Protein AF-A0A5T6BA06-F1 (afdb_monomer_lite)

Secondary structure (DSSP, 8-state):
--------SS-EEEEEE---HHHHHHHHHHHHHHT-EEEEEETTS------TTEEEEEETTS--HHHHHHHHHHHHT--SS-EEEEESPPP-

Foldseek 3Di:
DDPPPPPLPFEEEEEEEADDPVSVVVQVVCCVVVVHHYDYDYLPDDDDDDGANYEYEYEQVRDDPVSVVVCCVVVVVPPGPYHYDYDNDDDD
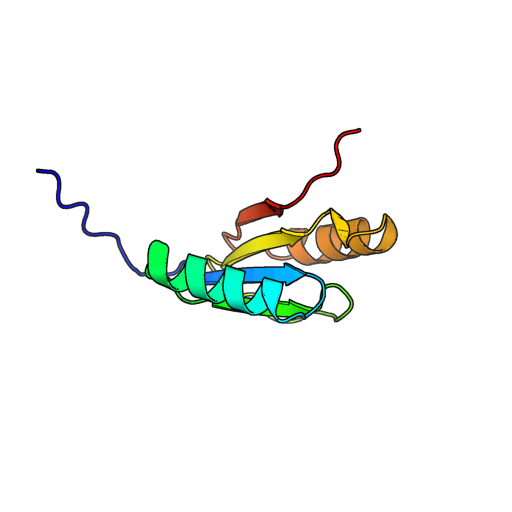
Sequence (92 aa):
MFNEVHSSHGHTLLLITKPSLQATALLQHLKQSLAITGKLHNIQRSLEDISAGCIVLMDMMEADKKLIHYWQDNLSRKNNNIKTLLLNTPDD

Organism: Salmonella enterica (NCBI:txid28901)

Radius of gyration: 14.06 Å; chains: 1; bounding box: 40×30×35 Å

pLDDT: mean 87.02, std 15.45, range [38.75, 98.19]

Structure (mmCIF, N/CA/C/O backbone):
data_AF-A0A5T6BA06-F1
#
_entry.id   AF-A0A5T6BA06-F1
#
loop_
_atom_site.group_PDB
_atom_site.id
_atom_site.type_symbol
_atom_site.label_atom_id
_atom_site.label_alt_id
_atom_site.label_comp_id
_atom_site.label_asym_id
_atom_site.label_entity_id
_atom_site.label_seq_id
_atom_site.pdbx_PDB_ins_code
_atom_site.Cartn_x
_atom_site.Cartn_y
_atom_site.Cartn_z
_atom_site.occupancy
_atom_site.B_iso_or_equiv
_atom_site.auth_seq_id
_atom_site.auth_comp_id
_atom_site.auth_asym_id
_atom_site.auth_atom_id
_atom_site.pdbx_PDB_model_num
ATOM 1 N N . MET A 1 1 ? -29.780 16.580 8.147 1.00 38.75 1 MET A N 1
ATOM 2 C CA . MET A 1 1 ? -28.433 16.436 7.556 1.00 38.75 1 MET A CA 1
ATOM 3 C C . MET A 1 1 ? -27.767 15.317 8.335 1.00 38.75 1 MET A C 1
ATOM 5 O O . MET A 1 1 ? -27.702 15.431 9.552 1.00 38.75 1 MET A O 1
ATOM 9 N N . PHE A 1 2 ? -27.490 14.180 7.697 1.00 40.31 2 PHE A N 1
ATOM 10 C CA . PHE A 1 2 ? -27.048 12.965 8.386 1.00 40.31 2 PHE A CA 1
ATOM 11 C C . PHE A 1 2 ? -25.688 13.208 9.051 1.00 40.31 2 PHE A C 1
ATOM 13 O O . PHE A 1 2 ? -24.669 13.278 8.377 1.00 40.31 2 PHE A O 1
ATOM 20 N N . ASN A 1 3 ? -25.696 13.370 10.376 1.00 46.69 3 ASN A N 1
ATOM 21 C CA . ASN A 1 3 ? -24.504 13.236 11.200 1.00 46.69 3 ASN A CA 1
ATOM 22 C C . ASN A 1 3 ? -24.207 11.742 11.302 1.00 46.69 3 ASN A C 1
ATOM 24 O O . ASN A 1 3 ? -24.667 11.068 12.226 1.00 46.69 3 ASN A O 1
ATOM 28 N N . GLU A 1 4 ? -23.467 11.215 10.333 1.00 48.22 4 GLU A N 1
ATOM 29 C CA . GLU A 1 4 ? -22.754 9.967 10.548 1.00 48.22 4 GLU A CA 1
ATOM 30 C C . GLU A 1 4 ? -21.681 10.265 11.595 1.00 48.22 4 GLU A C 1
ATOM 32 O O . GLU A 1 4 ? -20.664 10.905 11.331 1.00 48.22 4 GLU A O 1
ATOM 37 N N . VAL A 1 5 ? -21.955 9.865 12.836 1.00 45.38 5 VAL A N 1
ATOM 38 C CA . VAL A 1 5 ? -20.946 9.765 13.887 1.00 45.38 5 VAL A CA 1
ATOM 39 C C . VAL A 1 5 ? -19.958 8.714 13.395 1.00 45.38 5 VAL A C 1
ATOM 41 O O . VAL A 1 5 ? -20.144 7.519 13.623 1.00 45.38 5 VAL A O 1
ATOM 44 N N . HIS A 1 6 ? -18.956 9.145 12.627 1.00 50.25 6 HIS A N 1
ATOM 45 C CA . HIS A 1 6 ? -17.870 8.286 12.194 1.00 50.25 6 HIS A CA 1
ATOM 46 C C . HIS A 1 6 ? -17.224 7.734 13.457 1.00 50.25 6 HIS A C 1
ATOM 48 O O . HIS A 1 6 ? -16.543 8.446 14.193 1.00 50.25 6 HIS A O 1
ATOM 54 N N . SER A 1 7 ? -17.486 6.458 13.720 1.00 46.38 7 SER A N 1
ATOM 55 C CA . SER A 1 7 ? -16.732 5.666 14.673 1.00 46.38 7 SER A CA 1
ATOM 56 C C . SER A 1 7 ? -15.258 5.771 14.281 1.00 46.38 7 SER A C 1
ATOM 58 O O . SER A 1 7 ? -14.780 5.089 13.375 1.00 46.38 7 SER A O 1
ATOM 60 N N . SER A 1 8 ? -14.528 6.656 14.954 1.00 49.00 8 SER A N 1
ATOM 61 C CA . SER A 1 8 ? -13.079 6.840 14.852 1.00 49.00 8 SER A CA 1
ATOM 62 C C . SER A 1 8 ? -12.315 5.692 15.526 1.00 49.00 8 SER A C 1
ATOM 64 O O . SER A 1 8 ? -11.144 5.816 15.884 1.00 49.00 8 SER A O 1
ATOM 66 N N . HIS A 1 9 ? -12.966 4.543 15.705 1.00 54.16 9 HIS A N 1
ATOM 67 C CA . HIS A 1 9 ? -12.402 3.366 16.332 1.00 54.16 9 HIS A CA 1
ATOM 68 C C . HIS A 1 9 ? -11.879 2.407 15.258 1.00 54.16 9 HIS A C 1
ATOM 70 O O . HIS A 1 9 ? -12.594 1.541 14.761 1.00 54.16 9 HIS A O 1
ATOM 76 N N . GLY A 1 10 ? -10.596 2.563 14.918 1.00 64.38 10 GLY A N 1
ATOM 77 C CA . GLY A 1 10 ? -9.764 1.432 14.491 1.00 64.38 10 GLY A CA 1
ATOM 78 C C . GLY A 1 10 ? -9.069 1.534 13.135 1.00 64.38 10 GLY A C 1
ATOM 79 O O . GLY A 1 10 ? -8.196 0.716 12.872 1.00 64.38 10 GLY A O 1
ATOM 80 N N . HIS A 1 11 ? -9.391 2.513 12.286 1.00 80.69 11 HIS A N 1
ATOM 81 C CA . HIS A 1 11 ? -8.763 2.599 10.964 1.00 80.69 11 HIS A CA 1
ATOM 82 C C . HIS A 1 11 ? -7.518 3.493 10.982 1.00 80.69 11 HIS A C 1
ATOM 84 O O . HIS A 1 11 ? -7.567 4.656 11.384 1.00 80.69 11 HIS A O 1
ATOM 90 N N . THR A 1 12 ? -6.387 2.941 10.542 1.00 91.56 12 THR A N 1
ATOM 91 C CA . THR A 1 12 ? -5.110 3.656 10.403 1.00 91.56 12 THR A CA 1
ATOM 92 C C . THR A 1 12 ? -4.530 3.414 9.018 1.00 91.56 12 THR A C 1
ATOM 94 O O . THR A 1 12 ? -4.591 2.294 8.509 1.00 91.56 12 THR A O 1
ATOM 97 N N . LEU A 1 13 ? -3.983 4.454 8.393 1.00 95.12 13 LEU A N 1
ATOM 98 C CA . LEU A 1 13 ? -3.338 4.344 7.088 1.00 95.12 13 LEU A CA 1
ATOM 99 C C . LEU A 1 13 ? -1.903 3.843 7.220 1.00 95.12 13 LEU A C 1
ATOM 101 O O . LEU A 1 13 ? -1.114 4.364 8.008 1.00 95.12 13 LEU A O 1
ATOM 105 N N . LEU A 1 14 ? -1.531 2.897 6.372 1.00 95.69 14 LEU A N 1
ATOM 106 C CA . LEU A 1 14 ? -0.148 2.503 6.161 1.00 95.69 14 LEU A CA 1
ATOM 107 C C . LEU A 1 14 ? 0.200 2.710 4.693 1.00 95.69 14 LEU A C 1
ATOM 109 O O . LEU A 1 14 ? -0.240 1.950 3.836 1.00 95.69 14 LEU A O 1
ATOM 113 N N . LEU A 1 15 ? 0.990 3.742 4.409 1.00 97.31 15 LEU A N 1
ATOM 114 C CA . LEU A 1 15 ? 1.506 3.995 3.069 1.00 97.31 15 LEU A CA 1
ATOM 115 C C . LEU A 1 15 ? 2.818 3.231 2.884 1.00 97.31 15 LEU A C 1
ATOM 117 O O . LEU A 1 15 ? 3.821 3.583 3.509 1.00 97.31 15 LEU A O 1
ATOM 121 N N . ILE A 1 16 ? 2.805 2.204 2.037 1.00 97.06 16 ILE A N 1
ATOM 122 C CA . ILE A 1 16 ? 3.978 1.407 1.676 1.00 97.06 16 ILE A CA 1
ATOM 123 C C . ILE A 1 16 ? 4.482 1.888 0.317 1.00 97.06 16 ILE A C 1
ATOM 125 O O . ILE A 1 16 ? 3.859 1.650 -0.713 1.00 97.06 16 ILE A O 1
ATOM 129 N N . THR A 1 17 ? 5.609 2.593 0.333 1.00 97.62 17 THR A N 1
ATOM 1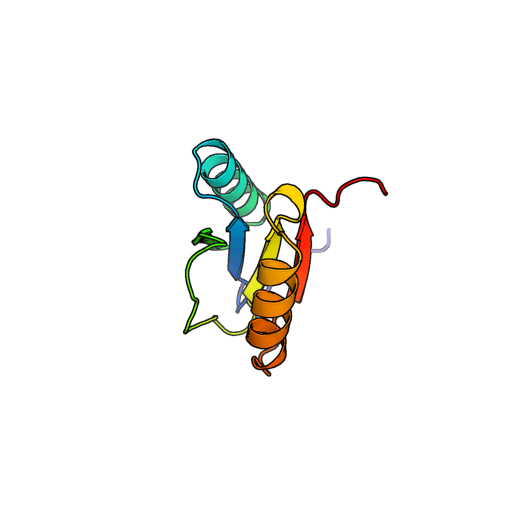30 C CA . THR A 1 17 ? 6.243 3.179 -0.859 1.00 97.62 17 THR A CA 1
ATOM 131 C C . THR A 1 17 ? 7.731 3.414 -0.585 1.00 97.62 17 THR A C 1
ATOM 133 O O . THR A 1 17 ? 8.239 3.133 0.508 1.00 97.62 17 THR A O 1
ATOM 136 N N . LYS A 1 18 ? 8.463 3.944 -1.561 1.00 97.19 18 LYS A N 1
ATOM 137 C CA . LYS A 1 18 ? 9.807 4.477 -1.359 1.00 97.19 18 LYS A CA 1
ATOM 138 C C . LYS A 1 18 ? 9.740 5.774 -0.530 1.00 97.19 18 LYS A C 1
ATOM 140 O O . LYS A 1 18 ? 9.094 6.739 -0.949 1.00 97.19 18 LYS A O 1
ATOM 145 N N . PRO A 1 19 ? 10.418 5.854 0.635 1.00 97.25 19 PRO A N 1
ATOM 146 C CA . PRO A 1 19 ? 10.384 7.048 1.472 1.00 97.25 19 PRO A CA 1
ATOM 147 C C . PRO A 1 19 ? 10.871 8.282 0.721 1.00 97.25 19 PRO A C 1
ATOM 149 O O . PRO A 1 19 ? 11.960 8.296 0.148 1.00 97.25 19 PRO A O 1
ATOM 152 N N . SER A 1 20 ? 10.047 9.322 0.732 1.00 97.69 20 SER A N 1
ATOM 153 C CA . SER A 1 20 ? 10.300 10.553 -0.001 1.00 97.69 20 SER A CA 1
ATOM 154 C C . SER A 1 20 ? 9.485 11.712 0.573 1.00 97.69 20 SER A C 1
ATOM 156 O O . SER A 1 20 ? 8.552 11.515 1.366 1.00 97.69 20 SER A O 1
ATOM 158 N N . LEU A 1 21 ? 9.837 12.938 0.179 1.00 98.06 21 LEU A N 1
ATOM 159 C CA . LEU A 1 21 ? 9.106 14.130 0.602 1.00 98.06 21 LEU A CA 1
ATOM 160 C C . LEU A 1 21 ? 7.670 14.109 0.065 1.00 98.06 21 LEU A C 1
ATOM 162 O O . LEU A 1 21 ? 6.734 14.345 0.825 1.00 98.06 21 LEU A O 1
ATOM 166 N N . GLN A 1 22 ? 7.491 13.744 -1.206 1.00 96.62 22 GLN A N 1
ATOM 167 C CA . GLN A 1 22 ? 6.178 13.631 -1.837 1.00 96.62 22 GLN A CA 1
ATOM 168 C C . GLN A 1 22 ? 5.296 12.573 -1.166 1.00 96.62 22 GLN A C 1
ATOM 170 O O . GLN A 1 22 ? 4.125 12.839 -0.911 1.00 96.62 22 GLN A O 1
ATOM 175 N N . ALA A 1 23 ? 5.855 11.420 -0.781 1.00 97.56 23 ALA A N 1
ATOM 176 C CA . ALA A 1 23 ? 5.104 10.396 -0.056 1.00 97.56 23 ALA A CA 1
ATOM 177 C C . ALA A 1 23 ? 4.682 10.879 1.342 1.00 97.56 23 ALA A C 1
ATOM 179 O O . ALA A 1 23 ? 3.569 10.609 1.794 1.00 97.56 23 ALA A O 1
ATOM 180 N N . THR A 1 24 ? 5.545 11.643 2.018 1.00 97.94 24 THR A N 1
ATOM 181 C CA . THR A 1 24 ? 5.226 12.237 3.325 1.00 97.94 24 THR A CA 1
ATOM 182 C C . THR A 1 24 ? 4.127 13.292 3.200 1.00 97.94 24 THR A C 1
ATOM 184 O O . THR A 1 24 ? 3.191 13.290 3.999 1.00 97.94 24 THR A O 1
ATOM 187 N N . ALA A 1 25 ? 4.206 14.157 2.186 1.00 98.19 25 ALA A N 1
ATOM 188 C CA . ALA A 1 25 ? 3.192 15.168 1.902 1.00 98.19 25 ALA A CA 1
ATOM 189 C C . ALA A 1 25 ? 1.839 14.531 1.551 1.00 98.19 25 ALA A C 1
ATOM 191 O O . ALA A 1 25 ? 0.816 14.929 2.107 1.00 98.19 25 ALA A O 1
ATOM 192 N N . LEU A 1 26 ? 1.835 13.487 0.712 1.00 97.81 26 LEU A N 1
ATOM 193 C CA . LEU A 1 26 ? 0.635 12.711 0.393 1.00 97.81 26 LEU A CA 1
ATOM 194 C C . LEU A 1 26 ? 0.022 12.099 1.658 1.00 97.81 26 LEU A C 1
ATOM 196 O O . LEU A 1 26 ? -1.170 12.266 1.906 1.00 97.81 26 LEU A O 1
ATOM 200 N N . LEU A 1 27 ? 0.829 11.440 2.496 1.00 97.62 27 LEU A N 1
ATOM 201 C CA . LEU A 1 27 ? 0.343 10.857 3.746 1.00 97.62 27 LEU A CA 1
ATOM 202 C C . LEU A 1 27 ? -0.229 11.925 4.690 1.00 97.62 27 LEU A C 1
ATOM 204 O O . LEU A 1 27 ? -1.264 11.696 5.312 1.00 97.62 27 LEU A O 1
ATOM 208 N N . GLN A 1 28 ? 0.421 13.085 4.813 1.00 97.69 28 GLN A N 1
ATOM 209 C CA . GLN A 1 28 ? -0.089 14.192 5.627 1.00 97.69 28 GLN A CA 1
ATOM 210 C C . GLN A 1 28 ? -1.424 14.717 5.099 1.00 97.69 28 GLN A C 1
ATOM 212 O O . GLN A 1 28 ? -2.353 14.885 5.890 1.00 97.69 28 GLN A O 1
ATOM 217 N N . HIS A 1 29 ? -1.537 14.906 3.785 1.00 97.81 29 HIS A N 1
ATOM 218 C CA . HIS A 1 29 ? -2.778 15.324 3.145 1.00 97.81 29 HIS A CA 1
ATOM 219 C C . HIS A 1 29 ? -3.908 14.317 3.399 1.00 97.81 29 HIS A C 1
ATOM 221 O O . HIS A 1 29 ? -4.980 14.702 3.853 1.00 97.81 29 HIS A O 1
ATOM 227 N N . LEU A 1 30 ? -3.654 13.017 3.210 1.00 96.31 30 LEU A N 1
ATOM 228 C CA . LEU A 1 30 ? -4.642 11.964 3.469 1.00 96.31 30 LEU A CA 1
ATOM 229 C C . LEU A 1 30 ? -5.073 11.922 4.941 1.00 96.31 30 LEU A C 1
ATOM 231 O O . LEU A 1 30 ? -6.263 11.820 5.227 1.00 96.31 30 LEU A O 1
ATOM 235 N N . LYS A 1 31 ? -4.128 12.050 5.881 1.00 95.38 31 LYS A N 1
ATOM 236 C CA . LYS A 1 31 ? -4.434 12.109 7.320 1.00 95.38 31 LYS A CA 1
ATOM 237 C C . LYS A 1 31 ? -5.347 13.286 7.666 1.00 95.38 31 LYS A C 1
ATOM 239 O O . LYS A 1 31 ? -6.259 13.120 8.470 1.00 95.38 31 LYS A O 1
ATOM 244 N N . GLN A 1 32 ? -5.102 14.456 7.074 1.00 95.62 32 GLN A N 1
ATOM 245 C CA . GLN A 1 32 ? -5.906 15.660 7.297 1.00 95.62 32 GLN A CA 1
ATOM 246 C C . GLN A 1 32 ? -7.296 15.542 6.663 1.00 95.62 32 GLN A C 1
ATOM 248 O O . GLN A 1 32 ? -8.287 15.763 7.352 1.00 95.62 32 GLN A O 1
ATOM 253 N N . SER A 1 33 ? -7.375 15.142 5.392 1.00 96.00 33 SER A N 1
ATOM 254 C CA . SER A 1 33 ? -8.638 15.040 4.650 1.00 96.00 33 SER A CA 1
ATOM 255 C C . SER A 1 33 ? -9.569 13.956 5.197 1.00 96.00 33 SER A C 1
ATOM 257 O O . SER A 1 33 ? -10.784 14.116 5.155 1.00 96.00 33 SER A O 1
ATOM 259 N N . LEU A 1 34 ? -9.012 12.858 5.717 1.00 92.81 34 LEU A N 1
ATOM 260 C CA . LEU A 1 34 ? -9.785 11.723 6.233 1.00 92.81 34 LEU A CA 1
ATOM 261 C C . LEU A 1 34 ? -9.917 11.719 7.764 1.00 92.81 34 LEU A C 1
ATOM 263 O O . LEU A 1 34 ? -10.594 10.850 8.303 1.00 92.81 34 LEU A O 1
ATOM 267 N N . ALA A 1 35 ? -9.262 12.649 8.469 1.00 93.00 35 ALA A N 1
ATOM 268 C CA . ALA A 1 35 ? -9.209 12.711 9.933 1.00 93.00 35 ALA A CA 1
ATOM 269 C C . ALA A 1 35 ? -8.767 11.390 10.611 1.00 93.00 35 ALA A C 1
ATOM 271 O O . ALA A 1 35 ? -9.257 11.030 11.683 1.00 93.00 35 ALA A O 1
ATOM 272 N N . ILE A 1 36 ? -7.814 10.670 10.004 1.00 91.75 36 ILE A N 1
ATOM 273 C CA . ILE A 1 36 ? -7.267 9.403 10.522 1.00 91.75 36 ILE A CA 1
ATOM 274 C C . ILE A 1 36 ? -5.761 9.472 10.771 1.00 91.75 36 ILE A C 1
ATOM 276 O O . ILE A 1 36 ? -5.036 10.320 10.249 1.00 91.75 36 ILE A O 1
ATOM 280 N N . THR A 1 37 ? -5.266 8.544 11.589 1.00 93.19 37 THR A N 1
ATOM 281 C CA . THR A 1 37 ? -3.824 8.368 11.790 1.00 93.19 37 THR A CA 1
ATOM 282 C C . THR A 1 37 ? -3.203 7.630 10.610 1.00 93.19 37 THR A C 1
ATOM 284 O O . THR A 1 37 ? -3.885 6.924 9.868 1.00 93.19 37 THR A O 1
ATOM 287 N N . GLY A 1 38 ? -1.888 7.757 10.449 1.00 93.44 38 GLY A N 1
ATOM 288 C CA . GLY A 1 38 ? -1.180 6.937 9.483 1.00 93.44 38 GLY A CA 1
ATOM 289 C C . GLY A 1 38 ? 0.331 7.006 9.601 1.00 93.44 38 GLY A C 1
ATOM 290 O O . GLY A 1 38 ? 0.877 7.935 10.214 1.00 93.44 38 GLY A O 1
ATOM 291 N N . LYS A 1 39 ? 0.986 6.004 9.018 1.00 95.75 39 LYS A N 1
ATOM 292 C CA . LYS A 1 39 ? 2.437 5.811 9.004 1.00 95.75 39 LYS A CA 1
ATOM 293 C C . LYS A 1 39 ? 2.926 5.564 7.579 1.00 95.75 39 LYS A C 1
ATOM 295 O O . LYS A 1 39 ? 2.220 4.978 6.764 1.00 95.75 39 LYS A O 1
ATOM 300 N N . LEU A 1 40 ? 4.146 6.013 7.309 1.00 97.06 40 LEU A N 1
ATOM 301 C CA . LEU A 1 40 ? 4.873 5.706 6.083 1.00 97.06 40 LEU A CA 1
ATOM 302 C C . LEU A 1 40 ? 5.815 4.540 6.371 1.00 97.06 40 LEU A C 1
ATOM 304 O O . LEU A 1 40 ? 6.539 4.570 7.369 1.00 97.06 40 LEU A O 1
ATOM 308 N N . HIS A 1 41 ? 5.817 3.539 5.499 1.00 97.00 41 HIS A N 1
ATOM 309 C CA . HIS A 1 41 ? 6.718 2.398 5.573 1.00 97.00 41 HIS A CA 1
ATOM 310 C C . HIS A 1 41 ? 7.495 2.244 4.272 1.00 97.00 41 HIS A C 1
ATOM 312 O O . HIS A 1 41 ? 6.952 2.418 3.183 1.00 97.00 41 HIS A O 1
ATOM 318 N N . ASN A 1 42 ? 8.781 1.924 4.398 1.00 96.88 42 ASN A N 1
ATOM 319 C CA . ASN A 1 42 ? 9.638 1.696 3.244 1.00 96.88 42 ASN A CA 1
ATOM 320 C C . ASN A 1 42 ? 9.306 0.337 2.618 1.00 96.88 42 ASN A C 1
ATOM 322 O O . ASN A 1 42 ? 9.493 -0.688 3.270 1.00 96.88 42 ASN A O 1
ATOM 326 N N . ILE A 1 43 ? 8.902 0.330 1.348 1.00 96.31 43 ILE A N 1
ATOM 327 C CA . ILE A 1 43 ? 8.551 -0.885 0.593 1.00 96.31 43 ILE A CA 1
ATOM 328 C C . ILE A 1 43 ? 9.655 -1.956 0.575 1.00 96.31 43 ILE A C 1
ATOM 330 O O . ILE A 1 43 ? 9.351 -3.142 0.477 1.00 96.31 43 ILE A O 1
ATOM 334 N N . GLN A 1 44 ? 10.923 -1.562 0.720 1.00 95.44 44 GLN A N 1
ATOM 335 C CA . GLN A 1 44 ? 12.073 -2.476 0.731 1.00 95.44 44 GLN A CA 1
ATOM 336 C C . GLN A 1 44 ? 12.398 -3.050 2.118 1.00 95.44 44 GLN A C 1
ATOM 338 O O . GLN A 1 44 ? 13.283 -3.898 2.237 1.00 95.44 44 GLN A O 1
ATOM 343 N N . ARG A 1 45 ? 11.752 -2.564 3.186 1.00 95.31 45 ARG A N 1
ATOM 344 C CA . ARG A 1 45 ? 11.991 -3.041 4.554 1.00 95.31 45 ARG A CA 1
ATOM 345 C C . ARG A 1 45 ? 10.903 -4.009 4.982 1.00 95.31 45 ARG A C 1
ATOM 347 O O . ARG A 1 45 ? 9.730 -3.813 4.667 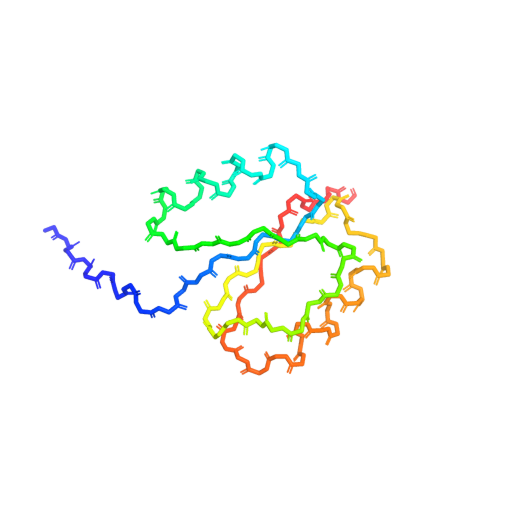1.00 95.31 45 ARG A O 1
ATOM 354 N N . SER A 1 46 ? 11.294 -5.008 5.765 1.00 91.69 46 SER A N 1
ATOM 355 C CA . SER A 1 46 ? 10.342 -5.915 6.389 1.00 91.69 46 SER A CA 1
ATOM 356 C C . SER A 1 46 ? 9.410 -5.182 7.347 1.00 91.69 46 SER A C 1
ATOM 358 O O . SER A 1 46 ? 9.751 -4.135 7.903 1.00 91.69 46 SER A O 1
ATOM 360 N N . LEU A 1 47 ? 8.218 -5.743 7.524 1.00 88.69 47 LEU A N 1
ATOM 361 C CA . LEU A 1 47 ? 7.219 -5.233 8.448 1.00 88.69 47 LEU A CA 1
ATOM 362 C C . LEU A 1 47 ? 6.686 -6.375 9.303 1.00 88.69 47 LEU A C 1
ATOM 364 O O . LEU A 1 47 ? 6.061 -7.306 8.800 1.00 88.69 47 LEU A O 1
ATOM 368 N N . GLU A 1 48 ? 6.953 -6.292 10.600 1.00 80.88 48 GLU A N 1
ATOM 369 C CA . GLU A 1 48 ? 6.609 -7.347 11.552 1.00 80.88 48 GLU A CA 1
ATOM 370 C C . GLU A 1 48 ? 5.194 -7.145 12.109 1.00 80.88 48 GLU A C 1
ATOM 372 O O . GLU A 1 48 ? 4.384 -8.077 12.086 1.00 80.88 48 GLU A O 1
ATOM 377 N N . ASP A 1 49 ? 4.843 -5.905 12.470 1.00 81.19 49 ASP A N 1
ATOM 378 C CA . ASP A 1 49 ? 3.569 -5.569 13.106 1.00 81.19 49 ASP A CA 1
ATOM 379 C C . ASP A 1 49 ? 2.700 -4.637 12.259 1.00 81.19 49 ASP A C 1
ATOM 381 O O . ASP A 1 49 ? 3.079 -3.517 11.913 1.00 81.19 49 ASP A O 1
ATOM 385 N N . ILE A 1 50 ? 1.478 -5.098 11.980 1.00 84.56 50 ILE A N 1
ATOM 386 C CA . ILE A 1 50 ? 0.419 -4.322 11.333 1.00 84.56 50 ILE A CA 1
ATOM 387 C C . ILE A 1 50 ? -0.757 -4.251 12.300 1.00 84.56 50 ILE A C 1
ATOM 389 O O . ILE A 1 50 ? -1.309 -5.278 12.703 1.00 84.56 50 ILE A O 1
ATOM 393 N N . SER A 1 51 ? -1.142 -3.030 12.670 1.00 83.12 51 SER A N 1
ATOM 394 C CA . SER A 1 51 ? -2.288 -2.783 13.543 1.00 83.12 51 SER A CA 1
ATOM 395 C C . SER A 1 51 ? -3.581 -3.339 12.933 1.00 83.12 51 SER A C 1
ATOM 397 O O . SER A 1 51 ? -3.782 -3.297 11.719 1.00 83.12 51 SER A O 1
ATOM 399 N N . ALA A 1 52 ? -4.481 -3.854 13.770 1.00 83.00 52 ALA A N 1
ATOM 400 C CA . ALA A 1 52 ? -5.810 -4.258 13.317 1.00 83.00 52 ALA A CA 1
ATOM 401 C C . ALA A 1 52 ? -6.569 -3.056 12.720 1.00 83.00 52 ALA A C 1
ATOM 403 O O . ALA A 1 52 ? -6.393 -1.932 13.182 1.00 83.00 52 ALA A O 1
ATOM 404 N N . GLY A 1 53 ? -7.382 -3.290 11.683 1.00 84.69 53 GLY A N 1
ATOM 405 C CA . GLY A 1 53 ? -8.113 -2.222 10.983 1.00 84.69 53 GLY A CA 1
ATOM 406 C C . GLY A 1 53 ? -7.247 -1.353 10.063 1.00 84.69 53 GLY A C 1
ATOM 407 O O . GLY A 1 53 ? -7.706 -0.323 9.570 1.00 84.69 53 GLY A O 1
ATOM 408 N N . CYS A 1 54 ? -5.989 -1.738 9.825 1.00 91.00 54 CYS A N 1
ATOM 409 C CA . CYS A 1 54 ? -5.092 -0.976 8.971 1.00 91.00 54 CYS A CA 1
ATOM 410 C C . CYS A 1 54 ? -5.524 -1.007 7.497 1.00 91.00 54 CYS A C 1
ATOM 412 O O . CYS A 1 54 ? -5.823 -2.059 6.927 1.00 91.00 54 CYS A O 1
ATOM 414 N N . ILE A 1 55 ? -5.526 0.171 6.880 1.00 93.94 55 ILE A N 1
ATOM 415 C CA . ILE A 1 55 ? -5.720 0.364 5.450 1.00 93.94 55 ILE A CA 1
ATOM 416 C C . ILE A 1 55 ? -4.334 0.546 4.831 1.00 93.94 55 ILE A C 1
ATOM 418 O O . ILE A 1 55 ? -3.676 1.564 5.049 1.00 93.94 55 ILE A O 1
ATOM 422 N N . VAL A 1 56 ? -3.887 -0.456 4.084 1.00 95.06 56 VAL A N 1
ATOM 423 C CA . VAL A 1 56 ? -2.593 -0.482 3.408 1.00 95.06 56 VAL A CA 1
ATOM 424 C C . VAL A 1 56 ? -2.746 0.129 2.020 1.00 95.06 56 VAL A C 1
ATOM 426 O O . VAL A 1 56 ? -3.520 -0.372 1.208 1.00 95.06 56 VAL A O 1
ATOM 429 N N . LEU A 1 57 ? -1.998 1.194 1.744 1.00 96.62 57 LEU A N 1
ATOM 430 C CA . LEU A 1 57 ? -1.830 1.757 0.406 1.00 96.62 57 LEU A CA 1
ATOM 431 C C . LEU A 1 57 ? -0.497 1.254 -0.152 1.00 96.62 57 LEU A C 1
ATOM 433 O O . LEU A 1 57 ? 0.558 1.648 0.349 1.00 96.62 57 LEU A O 1
ATOM 437 N N . MET A 1 58 ? -0.553 0.368 -1.145 1.00 96.62 58 MET A N 1
ATOM 438 C CA . MET A 1 58 ? 0.622 -0.228 -1.784 1.00 96.62 58 MET A CA 1
ATOM 439 C C . MET A 1 58 ? 0.939 0.496 -3.089 1.00 96.62 58 MET A C 1
ATOM 441 O O . MET A 1 58 ? 0.134 0.461 -4.018 1.00 96.62 58 MET A O 1
ATOM 445 N N . ASP A 1 59 ? 2.105 1.127 -3.161 1.00 96.06 59 ASP A N 1
ATOM 446 C CA . ASP A 1 59 ? 2.566 1.829 -4.358 1.00 96.06 59 ASP A CA 1
ATOM 447 C C . ASP A 1 59 ? 3.125 0.853 -5.402 1.00 96.06 59 ASP A C 1
ATOM 449 O O . ASP A 1 59 ? 4.214 0.296 -5.242 1.00 96.06 59 ASP A O 1
ATOM 453 N N . MET A 1 60 ? 2.364 0.637 -6.471 1.00 95.25 60 MET A N 1
ATOM 454 C CA . MET A 1 60 ? 2.682 -0.336 -7.512 1.00 95.25 60 MET A CA 1
ATOM 455 C C . MET A 1 60 ? 3.770 0.148 -8.474 1.00 95.25 60 MET A C 1
ATOM 457 O O . MET A 1 60 ? 4.441 -0.691 -9.068 1.00 95.25 60 MET A O 1
ATOM 461 N N . MET A 1 61 ? 4.020 1.460 -8.572 1.00 93.75 61 MET A N 1
ATOM 462 C CA . MET A 1 61 ? 5.150 1.993 -9.352 1.00 93.75 61 MET A CA 1
ATOM 463 C C . MET A 1 61 ? 6.509 1.596 -8.764 1.00 93.75 61 MET A C 1
ATOM 465 O O . MET A 1 61 ? 7.493 1.491 -9.492 1.00 93.75 61 MET A O 1
A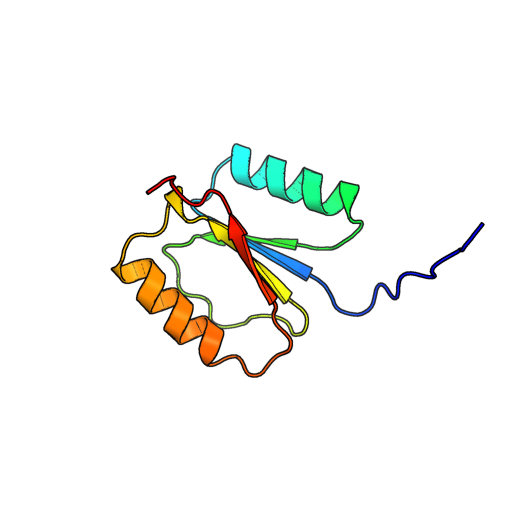TOM 469 N N . GLU A 1 62 ? 6.577 1.376 -7.450 1.00 92.94 62 GLU A N 1
ATOM 470 C CA . GLU A 1 62 ? 7.808 0.994 -6.743 1.00 92.94 62 GLU A CA 1
ATOM 471 C C . GLU A 1 62 ? 7.917 -0.530 -6.529 1.00 92.94 62 GLU A C 1
ATOM 473 O O . GLU A 1 62 ? 8.942 -1.023 -6.050 1.00 92.94 62 GLU A O 1
ATOM 478 N N . ALA A 1 63 ? 6.865 -1.289 -6.852 1.00 93.19 63 ALA A N 1
ATOM 479 C CA . ALA A 1 63 ? 6.774 -2.715 -6.572 1.00 93.19 63 ALA A CA 1
ATOM 480 C C . ALA A 1 63 ? 7.204 -3.555 -7.785 1.00 93.19 63 ALA A C 1
ATOM 482 O O . ALA A 1 63 ? 6.476 -3.694 -8.764 1.00 93.19 63 ALA A O 1
ATOM 483 N N . ASP A 1 64 ? 8.377 -4.185 -7.698 1.00 93.44 64 ASP A N 1
ATOM 484 C CA . ASP A 1 64 ? 8.766 -5.224 -8.651 1.00 93.44 64 ASP A CA 1
ATOM 485 C C . ASP A 1 64 ? 8.076 -6.569 -8.341 1.00 93.44 64 ASP A C 1
ATOM 487 O O . ASP A 1 64 ? 7.460 -6.765 -7.290 1.00 93.44 64 ASP A O 1
ATOM 491 N N . LYS A 1 65 ? 8.216 -7.552 -9.238 1.00 93.38 65 LYS A N 1
ATOM 492 C CA . LYS A 1 65 ? 7.610 -8.884 -9.059 1.00 93.38 65 LYS A CA 1
ATOM 493 C C . LYS A 1 65 ? 8.004 -9.558 -7.735 1.00 93.38 65 LYS A C 1
ATOM 495 O O . LYS A 1 65 ? 7.200 -10.301 -7.171 1.00 93.38 65 LYS A O 1
ATOM 500 N N . LYS A 1 66 ? 9.225 -9.330 -7.233 1.00 95.06 66 LYS A N 1
ATOM 501 C CA . LYS A 1 66 ? 9.695 -9.927 -5.972 1.00 95.06 66 LYS A CA 1
ATOM 502 C C . LYS A 1 66 ? 9.034 -9.250 -4.775 1.00 95.06 66 LYS A C 1
ATOM 504 O O . LYS A 1 66 ? 8.589 -9.949 -3.868 1.00 95.06 66 LYS A O 1
ATOM 509 N N . LEU A 1 67 ? 8.942 -7.923 -4.788 1.00 95.38 67 LEU A N 1
ATOM 510 C CA . LEU A 1 67 ? 8.278 -7.129 -3.759 1.00 95.38 67 LEU A CA 1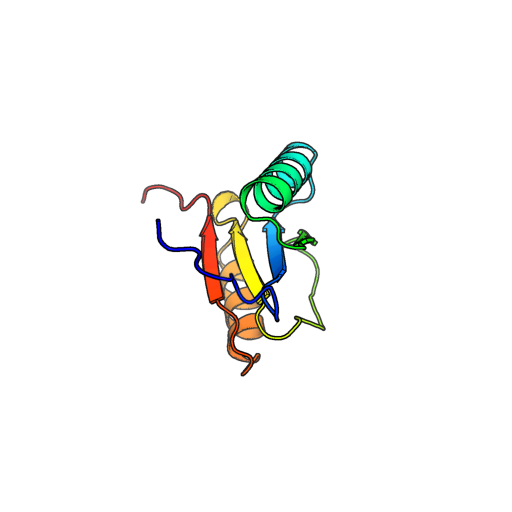
ATOM 511 C C . LEU A 1 67 ? 6.777 -7.409 -3.727 1.00 95.38 67 LEU A C 1
ATOM 513 O O . LEU A 1 67 ? 6.229 -7.563 -2.639 1.00 95.38 67 LEU A O 1
ATOM 517 N N . ILE A 1 68 ? 6.131 -7.558 -4.886 1.00 94.94 68 ILE A N 1
ATOM 518 C CA . ILE A 1 68 ? 4.717 -7.945 -4.971 1.00 94.94 68 ILE A CA 1
ATOM 519 C C . ILE A 1 68 ? 4.500 -9.287 -4.270 1.00 94.94 68 ILE A C 1
ATOM 521 O O . ILE A 1 68 ? 3.674 -9.365 -3.364 1.00 94.94 68 ILE A O 1
ATOM 525 N N . HIS A 1 69 ? 5.276 -10.318 -4.622 1.00 95.31 69 HIS A N 1
ATOM 526 C CA . HIS A 1 69 ? 5.171 -11.623 -3.963 1.00 95.31 69 HIS A CA 1
ATOM 527 C C . HIS A 1 69 ? 5.460 -11.540 -2.461 1.00 95.31 69 HIS A C 1
ATOM 529 O O . HIS A 1 69 ? 4.705 -12.085 -1.661 1.00 95.31 69 HIS A O 1
ATOM 535 N N . TYR A 1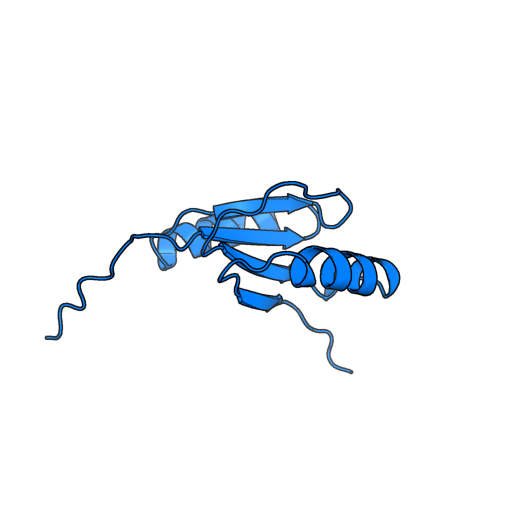 70 ? 6.513 -10.820 -2.066 1.00 95.06 70 TYR A N 1
ATOM 536 C CA . TYR A 1 70 ? 6.853 -10.624 -0.660 1.00 95.06 70 TYR A CA 1
ATOM 537 C C . TYR A 1 70 ? 5.696 -9.986 0.120 1.00 95.06 70 TYR A C 1
ATOM 539 O O . TYR A 1 70 ? 5.304 -10.485 1.174 1.00 95.06 70 TYR A O 1
ATOM 547 N N . TRP A 1 71 ? 5.123 -8.892 -0.380 1.00 94.31 71 TRP A N 1
ATOM 548 C CA . TRP A 1 71 ? 4.050 -8.190 0.316 1.00 94.31 71 TRP A CA 1
ATOM 549 C C . TRP A 1 71 ? 2.731 -8.961 0.287 1.00 94.31 71 TRP A C 1
ATOM 551 O O . TRP A 1 71 ? 2.029 -8.963 1.295 1.00 94.31 71 TRP A O 1
ATOM 561 N N . GLN A 1 72 ? 2.420 -9.683 -0.790 1.00 93.06 72 GLN A N 1
ATOM 562 C CA . GLN A 1 72 ? 1.275 -10.597 -0.830 1.00 93.06 72 GLN A CA 1
ATOM 563 C C . GLN A 1 72 ? 1.391 -11.690 0.239 1.00 93.06 72 GLN A C 1
ATOM 565 O O . GLN A 1 72 ? 0.449 -11.898 1.008 1.00 93.06 72 GLN A O 1
ATOM 570 N N . ASP A 1 73 ? 2.552 -12.336 0.355 1.00 92.19 73 ASP A N 1
ATOM 571 C CA . ASP A 1 73 ? 2.796 -13.371 1.363 1.00 92.19 73 ASP A CA 1
ATOM 572 C C . ASP A 1 73 ? 2.722 -12.819 2.792 1.00 92.19 73 ASP A C 1
ATOM 574 O O . ASP A 1 73 ? 2.186 -13.476 3.684 1.00 92.19 73 ASP A O 1
ATOM 578 N N . ASN A 1 74 ? 3.242 -11.615 3.038 1.00 89.94 74 ASN A N 1
ATOM 579 C CA . ASN A 1 74 ? 3.219 -11.022 4.376 1.00 89.94 74 ASN A CA 1
ATOM 580 C C . ASN A 1 74 ? 1.833 -10.508 4.773 1.00 89.94 74 ASN A C 1
ATOM 582 O O . ASN A 1 74 ? 1.416 -10.714 5.914 1.00 89.94 74 ASN A O 1
ATOM 586 N N . LEU A 1 75 ? 1.115 -9.853 3.856 1.00 90.38 75 LEU A N 1
ATOM 587 C CA . LEU A 1 75 ? -0.210 -9.294 4.128 1.00 90.38 75 LEU A CA 1
ATOM 588 C C . LEU A 1 75 ? -1.274 -10.395 4.227 1.00 90.38 75 LEU A C 1
ATOM 590 O O . LEU A 1 75 ? -2.119 -10.325 5.114 1.00 90.38 75 LEU A O 1
ATOM 594 N N . SER A 1 76 ? -1.201 -11.444 3.399 1.00 88.31 76 SER A N 1
ATOM 595 C CA . SER A 1 76 ? -2.155 -12.571 3.442 1.00 88.31 76 SER A CA 1
ATOM 596 C C . SER A 1 76 ? -2.113 -13.356 4.755 1.00 88.31 76 SER A C 1
ATOM 598 O O . SER A 1 76 ? -3.137 -13.867 5.201 1.00 88.31 76 SER A O 1
ATOM 600 N N . ARG A 1 77 ? -0.949 -13.419 5.415 1.00 85.81 77 ARG A N 1
ATOM 601 C CA . ARG A 1 77 ? -0.791 -14.059 6.735 1.00 85.81 77 ARG A CA 1
ATOM 602 C C . ARG A 1 77 ? -1.446 -13.271 7.866 1.00 85.81 77 ARG A C 1
ATOM 604 O O . ARG A 1 77 ? -1.627 -13.807 8.961 1.00 85.81 77 ARG A O 1
ATOM 611 N N . LYS A 1 78 ? -1.765 -11.992 7.656 1.00 82.44 78 LYS A N 1
ATOM 612 C CA . LYS A 1 78 ? -2.424 -11.172 8.669 1.00 82.44 78 LYS A CA 1
ATOM 613 C C . LYS A 1 78 ? -3.935 -11.389 8.559 1.00 82.44 78 LYS A C 1
ATOM 615 O O . LYS A 1 78 ? -4.615 -10.676 7.837 1.00 82.44 78 LYS A O 1
ATOM 620 N N . ASN A 1 79 ? -4.464 -12.310 9.369 1.00 64.31 79 ASN A N 1
ATOM 621 C CA . ASN A 1 79 ? -5.907 -12.567 9.568 1.00 64.31 79 ASN A CA 1
ATOM 622 C C . ASN A 1 79 ? -6.701 -11.371 10.141 1.00 64.31 79 ASN A C 1
ATOM 624 O O . ASN A 1 79 ? -7.877 -11.493 10.482 1.00 64.31 79 ASN A O 1
ATOM 628 N N . ASN A 1 80 ? -6.052 -10.220 10.298 1.00 65.00 80 ASN A N 1
ATOM 629 C CA . ASN A 1 80 ? -6.681 -9.007 10.779 1.00 65.00 80 ASN A CA 1
ATOM 630 C C . ASN A 1 80 ? -7.526 -8.405 9.655 1.00 65.00 80 ASN A C 1
ATOM 632 O O . ASN A 1 80 ? -7.232 -8.589 8.481 1.00 65.00 80 ASN A O 1
ATOM 636 N N . ASN A 1 81 ? -8.557 -7.648 10.030 1.00 76.88 81 ASN A N 1
ATOM 637 C CA . ASN A 1 81 ? -9.431 -6.883 9.137 1.00 76.88 81 ASN A CA 1
ATOM 638 C C . ASN A 1 81 ? -8.660 -5.729 8.453 1.00 76.88 81 ASN A C 1
ATOM 640 O O . ASN A 1 81 ? -8.950 -4.554 8.681 1.00 76.88 81 ASN A O 1
ATOM 644 N N . ILE A 1 82 ? -7.599 -6.064 7.715 1.00 88.69 82 ILE A N 1
ATOM 645 C CA . ILE A 1 82 ? -6.778 -5.145 6.941 1.00 88.69 82 ILE A CA 1
ATOM 646 C C . ILE A 1 82 ? -7.356 -5.035 5.538 1.00 88.69 82 ILE A C 1
ATOM 648 O O . ILE A 1 82 ? -7.855 -6.004 4.967 1.00 88.69 82 ILE A O 1
ATOM 652 N N . LYS A 1 83 ? -7.287 -3.836 4.972 1.00 91.69 83 LYS A N 1
ATOM 653 C CA . LYS A 1 83 ? -7.736 -3.570 3.605 1.00 91.69 83 LYS A CA 1
ATOM 654 C C . LYS A 1 83 ? -6.533 -3.120 2.802 1.00 91.69 83 LYS A C 1
ATOM 656 O O . LYS A 1 83 ? -5.873 -2.172 3.209 1.00 91.69 83 LYS A O 1
ATOM 661 N N . THR A 1 84 ? -6.253 -3.782 1.686 1.00 93.50 84 THR A N 1
ATOM 662 C CA . THR A 1 84 ? -5.158 -3.393 0.788 1.00 93.50 84 THR A CA 1
ATOM 663 C C . THR A 1 84 ? -5.740 -2.690 -0.428 1.00 93.50 84 THR A C 1
ATOM 665 O O . THR A 1 84 ? -6.624 -3.237 -1.083 1.00 93.50 84 THR A O 1
ATOM 668 N N . LEU A 1 85 ? -5.255 -1.485 -0.718 1.00 95.56 85 LEU A N 1
ATOM 669 C CA . LEU A 1 85 ? -5.557 -0.739 -1.933 1.00 95.56 85 LEU A CA 1
ATOM 670 C C . LEU A 1 85 ? -4.261 -0.550 -2.716 1.00 95.56 85 LEU A C 1
ATOM 672 O O . LEU A 1 85 ? -3.208 -0.270 -2.140 1.00 95.56 85 LEU A O 1
ATOM 676 N N . LEU A 1 86 ? -4.358 -0.697 -4.032 1.00 96.06 86 LEU A N 1
ATOM 677 C CA . LEU A 1 86 ? -3.248 -0.466 -4.943 1.00 96.06 86 LEU A CA 1
ATOM 678 C C . LEU A 1 86 ? -3.248 1.006 -5.359 1.00 96.06 86 LEU A C 1
ATOM 680 O O . LEU A 1 86 ? -4.292 1.563 -5.698 1.00 96.06 86 LEU A O 1
ATOM 684 N N . LEU A 1 87 ? -2.079 1.629 -5.300 1.00 95.19 87 LEU A N 1
ATOM 685 C CA . LEU A 1 87 ? -1.830 3.015 -5.672 1.00 95.19 87 LEU A CA 1
ATOM 686 C C . LEU A 1 87 ? -0.859 3.032 -6.853 1.00 95.19 87 LEU A C 1
ATOM 688 O O . LEU A 1 87 ? 0.045 2.203 -6.902 1.00 95.19 87 LEU A O 1
ATOM 692 N N . ASN A 1 88 ? -1.029 3.984 -7.774 1.00 93.06 88 ASN A N 1
ATOM 693 C CA . ASN A 1 88 ? -0.173 4.147 -8.953 1.00 93.06 88 ASN A CA 1
ATOM 694 C C . ASN A 1 88 ? 0.029 2.820 -9.710 1.00 93.06 88 ASN A C 1
ATOM 696 O O . ASN A 1 88 ? 1.153 2.398 -9.962 1.00 93.06 88 ASN A O 1
ATOM 700 N N . THR A 1 89 ? -1.054 2.107 -10.015 1.00 90.56 89 THR A N 1
ATOM 701 C CA . THR A 1 89 ? -0.967 0.942 -10.902 1.00 90.56 89 THR A CA 1
ATOM 702 C C . THR A 1 89 ? -0.508 1.411 -12.281 1.00 90.56 89 THR A C 1
ATOM 704 O O . THR A 1 89 ? -1.158 2.309 -12.819 1.00 90.56 89 THR A O 1
ATOM 707 N N . PRO A 1 90 ? 0.592 0.870 -12.836 1.00 83.88 90 PRO A N 1
ATOM 708 C CA . PRO A 1 90 ? 0.973 1.187 -14.204 1.00 83.88 90 PRO A CA 1
ATOM 709 C C . PRO A 1 90 ? -0.158 0.770 -15.150 1.00 83.88 90 PRO A C 1
ATOM 711 O O . PRO A 1 90 ? -0.814 -0.246 -14.914 1.00 83.88 90 PRO A O 1
ATOM 714 N N . ASP A 1 91 ? -0.394 1.572 -16.184 1.00 80.31 91 ASP A N 1
ATOM 715 C CA . ASP A 1 91 ? -1.234 1.158 -17.304 1.00 80.31 91 ASP A CA 1
ATOM 716 C C . ASP A 1 91 ? -0.484 0.028 -18.042 1.00 80.31 91 ASP A C 1
ATOM 718 O O . ASP A 1 91 ? 0.708 0.191 -18.319 1.00 80.31 91 ASP A O 1
ATOM 722 N N . ASP A 1 92 ? -1.148 -1.118 -18.259 1.00 58.62 92 ASP A N 1
ATOM 723 C CA . ASP A 1 92 ? -0.593 -2.317 -18.928 1.00 58.62 92 ASP A CA 1
ATOM 724 C C . ASP A 1 92 ? 0.159 -2.004 -20.239 1.00 58.62 92 ASP A C 1
ATOM 726 O O . ASP A 1 92 ? -0.348 -1.191 -21.053 1.00 58.62 92 ASP A O 1
#